Protein AF-F3KNZ1-F1 (afdb_monomer_lite)

pLDDT: mean 77.0, std 15.5, range [33.91, 96.5]

Organism: NCBI:txid887062

Secondary structure (DSSP, 8-state):
---------S--S------TTS--PPPPTTPPTT--SPPPEEEEEE-SS-EEEEEEPTT--HHHHHHHHHHTHHHH--------------SS-EEEEEEE-SSSSSPEEEEEEE---S--HHHHHHH--

Structure (mmCIF, N/CA/C/O backbone):
data_AF-F3KNZ1-F1
#
_entry.id   AF-F3KNZ1-F1
#
loop_
_atom_site.group_PDB
_atom_site.id
_atom_site.type_symbol
_atom_site.label_atom_id
_atom_site.label_alt_id
_atom_site.label_comp_id
_atom_site.label_asym_id
_atom_site.label_entity_id
_atom_site.label_seq_id
_atom_site.pdbx_PDB_ins_code
_atom_site.Cartn_x
_atom_site.Cartn_y
_atom_site.Cartn_z
_atom_site.occupancy
_atom_site.B_iso_or_equiv
_atom_site.auth_seq_id
_atom_site.auth_comp_id
_atom_site.auth_asym_id
_atom_site.auth_atom_id
_atom_site.pdbx_PDB_model_num
ATOM 1 N N . MET A 1 1 ? -16.899 -4.362 40.789 1.00 33.91 1 MET A N 1
ATOM 2 C CA . MET A 1 1 ? -15.425 -4.426 40.837 1.00 33.91 1 MET A CA 1
ATOM 3 C C . MET A 1 1 ? -14.909 -3.660 39.635 1.00 33.91 1 MET A C 1
ATOM 5 O O . MET A 1 1 ? -15.033 -4.147 38.523 1.00 33.91 1 MET A O 1
ATOM 9 N N . ALA A 1 2 ? -14.475 -2.418 39.837 1.00 39.25 2 ALA A N 1
ATOM 10 C CA . ALA A 1 2 ? -13.883 -1.620 38.772 1.00 39.25 2 ALA A CA 1
ATOM 11 C C . ALA A 1 2 ? -12.402 -1.995 38.703 1.00 39.25 2 ALA A C 1
ATOM 13 O O . ALA A 1 2 ? -11.641 -1.664 39.609 1.00 39.25 2 ALA A O 1
ATOM 14 N N . ALA A 1 3 ? -12.013 -2.748 37.676 1.00 42.84 3 ALA A N 1
ATOM 15 C CA . ALA A 1 3 ? -10.608 -2.895 37.346 1.00 42.84 3 ALA A CA 1
ATOM 16 C C . ALA A 1 3 ? -10.138 -1.535 36.819 1.00 42.84 3 ALA A C 1
ATOM 18 O O . ALA A 1 3 ? -10.397 -1.171 35.674 1.00 42.84 3 ALA A O 1
ATOM 19 N N . THR A 1 4 ? -9.497 -0.748 37.679 1.00 40.44 4 THR A N 1
ATOM 20 C CA . THR A 1 4 ? -8.657 0.374 37.270 1.00 40.44 4 THR A CA 1
ATOM 21 C C . THR A 1 4 ? -7.502 -0.201 36.459 1.00 40.44 4 THR A C 1
ATOM 23 O O . THR A 1 4 ? -6.462 -0.575 37.000 1.00 40.44 4 THR A O 1
ATOM 26 N N . ALA A 1 5 ? -7.705 -0.323 35.146 1.00 43.03 5 ALA A N 1
ATOM 27 C CA . ALA A 1 5 ? -6.627 -0.590 34.212 1.00 43.03 5 ALA A CA 1
ATOM 28 C C . ALA A 1 5 ? -5.571 0.507 34.404 1.00 43.03 5 ALA A C 1
ATOM 30 O O . ALA A 1 5 ? -5.821 1.698 34.218 1.00 43.03 5 ALA A O 1
ATOM 31 N N . ASN A 1 6 ? -4.409 0.090 34.888 1.00 45.84 6 ASN A N 1
ATOM 32 C CA . ASN A 1 6 ? -3.296 0.943 35.256 1.00 45.84 6 ASN A CA 1
ATOM 33 C C . ASN A 1 6 ? -2.711 1.606 33.996 1.00 45.84 6 ASN A C 1
ATOM 35 O O . ASN A 1 6 ? -1.832 1.045 33.351 1.00 45.84 6 ASN A O 1
ATOM 39 N N . ALA A 1 7 ? -3.175 2.811 33.657 1.00 49.91 7 ALA A N 1
ATOM 40 C CA . ALA A 1 7 ? -2.677 3.633 32.547 1.00 49.91 7 ALA A CA 1
ATOM 41 C C . ALA A 1 7 ? -1.310 4.293 32.845 1.00 49.91 7 ALA A C 1
ATOM 43 O O . ALA A 1 7 ? -1.024 5.400 32.391 1.00 49.91 7 ALA A O 1
ATOM 44 N N . ARG A 1 8 ? -0.449 3.639 33.637 1.00 56.41 8 ARG A N 1
ATOM 45 C CA . ARG A 1 8 ? 0.926 4.084 33.896 1.00 56.41 8 ARG A CA 1
ATOM 46 C C . ARG A 1 8 ? 1.795 3.791 32.673 1.00 56.41 8 ARG A C 1
ATOM 48 O O . ARG A 1 8 ? 2.472 2.775 32.602 1.00 56.41 8 ARG A O 1
ATOM 55 N N . THR A 1 9 ? 1.706 4.688 31.697 1.00 57.91 9 THR A N 1
ATOM 56 C CA . THR A 1 9 ? 2.811 5.268 30.913 1.00 57.91 9 THR A CA 1
ATOM 57 C C . THR A 1 9 ? 4.197 4.614 31.110 1.00 57.91 9 THR A C 1
ATOM 59 O O . THR A 1 9 ? 5.084 5.201 31.731 1.00 57.91 9 THR A O 1
ATOM 62 N N . SER A 1 10 ? 4.446 3.424 30.557 1.00 52.50 10 SER A N 1
ATOM 63 C CA . SER A 1 10 ? 5.839 2.963 30.392 1.00 52.50 10 SER A CA 1
ATOM 64 C C . SER A 1 10 ? 6.532 3.650 29.209 1.00 52.50 10 SER A C 1
ATOM 66 O O . SER A 1 10 ? 7.718 3.435 28.979 1.00 52.50 10 SER A O 1
ATOM 68 N N . VAL A 1 11 ? 5.797 4.472 28.455 1.00 50.19 11 VAL A N 1
ATOM 69 C CA . VAL A 1 11 ? 6.294 5.193 27.289 1.00 50.19 11 VAL A CA 1
ATOM 70 C C . VAL A 1 11 ? 5.677 6.586 27.320 1.00 50.19 11 VAL A C 1
ATOM 72 O O . VAL A 1 11 ? 4.516 6.776 26.970 1.00 50.19 11 VAL A O 1
ATOM 75 N N . TYR A 1 12 ? 6.425 7.560 27.825 1.00 46.66 12 TYR A N 1
ATOM 76 C CA . TYR A 1 12 ? 6.118 8.962 27.570 1.00 46.66 12 TYR A CA 1
ATOM 77 C C . TYR A 1 12 ? 6.707 9.298 26.191 1.00 46.66 12 TYR A C 1
ATOM 79 O O . TYR A 1 12 ? 7.922 9.240 26.023 1.00 46.66 12 TYR A O 1
ATOM 87 N N . GLY A 1 13 ? 5.860 9.580 25.196 1.00 61.62 13 GLY A N 1
ATOM 88 C CA . GLY A 1 13 ? 6.270 9.900 23.818 1.00 61.62 13 GLY A CA 1
ATOM 89 C C . GLY A 1 13 ? 5.504 9.115 22.744 1.00 61.62 13 GLY A C 1
ATOM 90 O O . GLY A 1 13 ? 4.532 8.426 23.046 1.00 61.62 13 GLY A O 1
ATOM 91 N N . ASN A 1 14 ? 5.949 9.212 21.484 1.00 54.94 14 ASN A N 1
ATOM 92 C CA . ASN A 1 14 ? 5.434 8.395 20.377 1.00 54.94 14 ASN A CA 1
ATOM 93 C C . ASN A 1 14 ? 5.777 6.919 20.617 1.00 54.94 14 ASN A C 1
ATOM 95 O O . ASN A 1 14 ? 6.880 6.468 20.308 1.00 54.94 14 ASN A O 1
ATOM 99 N N . ASN A 1 15 ? 4.830 6.161 21.164 1.00 54.81 15 ASN A N 1
ATOM 100 C CA . ASN A 1 15 ? 4.962 4.719 21.317 1.00 54.81 15 ASN A CA 1
ATOM 101 C C . ASN A 1 15 ? 4.695 4.023 19.973 1.00 54.81 15 ASN A C 1
ATOM 103 O O . ASN A 1 15 ? 3.573 3.605 19.692 1.00 54.81 15 ASN A O 1
ATOM 107 N N . GLN A 1 16 ? 5.717 3.939 19.121 1.00 57.88 16 GLN A N 1
ATOM 108 C CA . GLN A 1 16 ? 5.635 3.203 17.861 1.00 57.88 16 GLN A CA 1
ATOM 109 C C . GLN A 1 16 ? 5.791 1.703 18.128 1.00 57.88 16 GLN A C 1
ATOM 111 O O . GLN A 1 16 ? 6.902 1.185 18.214 1.00 57.88 16 GLN A O 1
ATOM 116 N N . ALA A 1 17 ? 4.670 0.995 18.251 1.00 56.22 17 ALA A N 1
ATOM 117 C CA . ALA A 1 17 ? 4.669 -0.452 18.098 1.00 56.22 17 ALA A CA 1
ATOM 118 C C . ALA A 1 17 ? 4.722 -0.761 16.597 1.00 56.22 17 ALA A C 1
ATOM 120 O O . ALA A 1 17 ? 3.714 -0.667 15.898 1.00 56.22 17 ALA A O 1
ATOM 121 N N . ILE A 1 18 ? 5.911 -1.089 16.084 1.00 57.09 18 ILE A N 1
ATOM 122 C CA . ILE A 1 18 ? 6.034 -1.638 14.733 1.00 57.09 18 ILE A CA 1
ATOM 123 C C . ILE A 1 18 ? 5.422 -3.033 14.789 1.00 57.09 18 ILE A C 1
ATOM 125 O O . ILE A 1 18 ? 5.993 -3.955 15.373 1.00 57.09 18 ILE A O 1
ATOM 129 N N . ASN A 1 19 ? 4.225 -3.177 14.229 1.00 50.19 19 ASN A N 1
ATOM 130 C CA . ASN A 1 19 ? 3.571 -4.468 14.131 1.00 50.19 19 ASN A CA 1
ATOM 131 C C . ASN A 1 19 ? 4.304 -5.284 13.052 1.00 50.19 19 ASN A C 1
ATOM 133 O O . ASN A 1 19 ? 3.933 -5.253 11.883 1.00 50.19 19 ASN A O 1
ATOM 137 N N . SER A 1 20 ? 5.344 -6.030 13.438 1.00 49.75 20 SER A N 1
ATOM 138 C CA . SER A 1 20 ? 6.049 -6.969 12.544 1.00 49.75 20 SER A CA 1
ATOM 139 C C . SER A 1 20 ? 5.164 -8.133 12.063 1.00 49.75 20 SER A C 1
ATOM 141 O O . SER A 1 20 ? 5.635 -8.997 11.335 1.00 49.75 20 SER A O 1
ATOM 143 N N . ALA A 1 21 ? 3.896 -8.182 12.490 1.00 44.41 21 ALA A N 1
ATOM 144 C CA . ALA A 1 21 ? 2.921 -9.199 12.110 1.00 44.41 21 ALA A CA 1
ATOM 145 C C . ALA A 1 21 ? 2.328 -8.987 10.709 1.00 44.41 21 ALA A C 1
ATOM 147 O O . ALA A 1 21 ? 1.821 -9.938 10.119 1.00 44.41 21 ALA A O 1
ATOM 148 N N . THR A 1 22 ? 2.432 -7.786 10.127 1.00 47.22 22 THR A N 1
ATOM 149 C CA . THR A 1 22 ? 2.267 -7.680 8.678 1.00 47.22 22 THR A CA 1
ATOM 150 C C . THR A 1 22 ? 3.548 -8.232 8.080 1.00 47.22 22 THR A C 1
ATOM 152 O O . THR A 1 22 ? 4.530 -7.506 7.939 1.00 47.22 22 THR A O 1
ATOM 155 N N . ASN A 1 23 ? 3.562 -9.529 7.775 1.00 47.59 23 ASN A N 1
ATOM 156 C CA . ASN A 1 23 ? 4.564 -10.113 6.897 1.00 47.59 23 ASN A CA 1
ATOM 157 C C . ASN A 1 23 ? 4.430 -9.397 5.549 1.00 47.59 23 ASN A C 1
ATOM 159 O O . ASN A 1 23 ? 3.729 -9.888 4.672 1.00 47.59 23 ASN A O 1
ATOM 163 N N . ALA A 1 24 ? 5.023 -8.210 5.404 1.00 52.50 24 ALA A N 1
ATOM 164 C CA . ALA A 1 24 ? 5.224 -7.574 4.119 1.00 52.50 24 ALA A CA 1
ATOM 165 C C . ALA A 1 24 ? 6.180 -8.501 3.373 1.00 52.50 24 ALA A C 1
ATOM 167 O O . ALA A 1 24 ? 7.397 -8.468 3.552 1.00 52.50 24 ALA A O 1
ATOM 168 N N . GLN A 1 25 ? 5.592 -9.447 2.654 1.00 63.72 25 GLN A N 1
ATOM 169 C CA . GLN A 1 25 ? 6.314 -10.396 1.840 1.00 63.72 25 GLN A CA 1
ATOM 170 C C . GLN A 1 25 ? 6.915 -9.617 0.679 1.00 63.72 25 GLN A C 1
ATOM 172 O O . GLN A 1 25 ? 6.273 -8.736 0.103 1.00 63.72 25 GLN A O 1
ATOM 177 N N . THR A 1 26 ? 8.144 -9.950 0.309 1.00 67.12 26 THR A N 1
ATOM 178 C CA . THR A 1 26 ? 8.721 -9.436 -0.927 1.00 67.12 26 THR A CA 1
ATOM 179 C C . THR A 1 26 ? 7.792 -9.822 -2.072 1.00 67.12 26 THR A C 1
ATOM 181 O O . THR A 1 26 ? 7.520 -11.004 -2.286 1.00 67.12 26 THR A O 1
ATOM 184 N N . VAL A 1 27 ? 7.273 -8.832 -2.798 1.00 72.81 27 VAL A N 1
ATOM 185 C CA . VAL A 1 27 ? 6.467 -9.098 -3.990 1.00 72.81 27 VAL A CA 1
ATOM 186 C C . VAL A 1 27 ? 7.369 -9.794 -5.006 1.00 72.81 27 VAL A C 1
ATOM 188 O O . VAL A 1 27 ? 8.439 -9.287 -5.342 1.00 72.81 27 VAL A O 1
ATOM 191 N N . ALA A 1 28 ? 6.970 -10.984 -5.457 1.00 73.75 28 ALA A N 1
ATO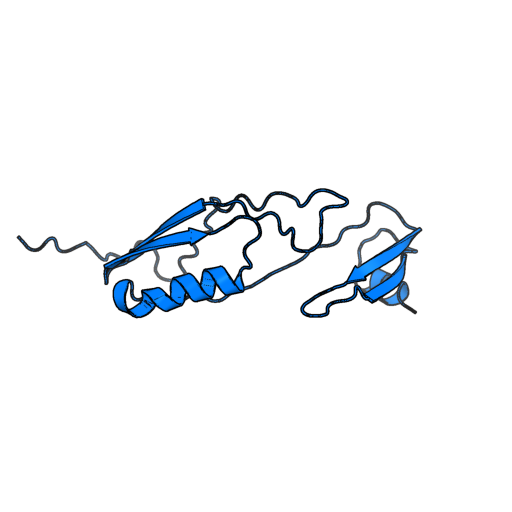M 192 C CA . ALA 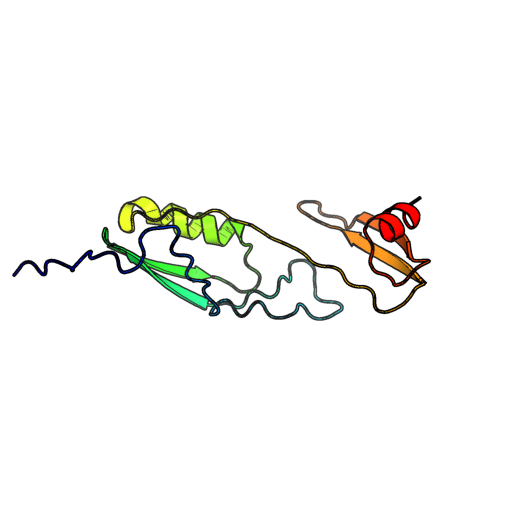A 1 28 ? 7.757 -11.754 -6.410 1.00 73.75 28 ALA A CA 1
ATOM 193 C C . ALA A 1 28 ? 7.958 -10.978 -7.723 1.00 73.75 28 ALA A C 1
ATOM 195 O O . ALA A 1 28 ? 7.076 -10.241 -8.173 1.00 73.75 28 ALA A O 1
ATOM 196 N N . SER A 1 29 ? 9.108 -11.186 -8.370 1.00 70.62 29 SER A N 1
ATOM 197 C CA . SER A 1 29 ? 9.345 -10.662 -9.719 1.00 70.62 29 SER A CA 1
ATOM 198 C C . SER A 1 29 ? 8.264 -11.177 -10.676 1.00 70.62 29 SER A C 1
ATOM 200 O O . SER A 1 29 ? 8.010 -12.380 -10.730 1.00 70.62 29 S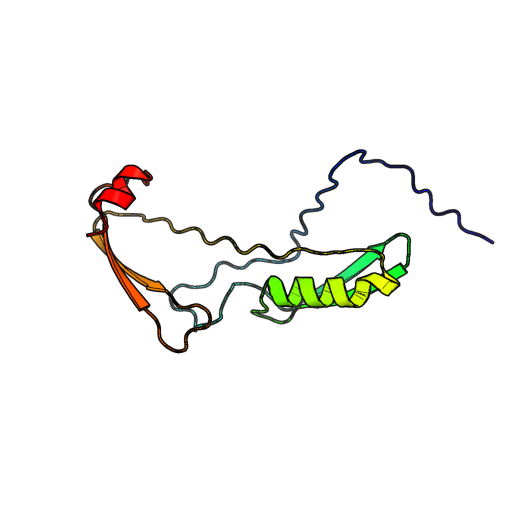ER A O 1
ATOM 202 N N . GLY A 1 30 ? 7.610 -10.270 -11.405 1.00 73.25 30 GLY A N 1
ATOM 203 C CA . GLY A 1 30 ? 6.517 -10.607 -12.325 1.00 73.25 30 GLY A CA 1
ATOM 204 C C . GLY A 1 30 ? 5.150 -10.824 -11.666 1.00 73.25 30 GLY A C 1
ATOM 205 O O . GLY A 1 30 ? 4.260 -11.382 -12.306 1.00 73.25 30 GLY A O 1
ATOM 206 N N . ALA A 1 31 ? 4.958 -10.404 -10.411 1.00 79.12 31 ALA A N 1
ATOM 207 C CA . ALA A 1 31 ? 3.648 -10.457 -9.772 1.00 79.12 31 ALA A CA 1
ATOM 208 C C . ALA A 1 31 ? 2.582 -9.678 -10.564 1.00 79.12 31 ALA A C 1
ATOM 210 O O . ALA A 1 31 ? 2.856 -8.663 -11.209 1.00 79.12 31 ALA A O 1
ATOM 211 N N . THR A 1 32 ? 1.340 -10.156 -10.496 1.00 82.62 32 THR A N 1
ATOM 212 C CA . THR A 1 32 ? 0.193 -9.495 -11.123 1.00 82.62 32 THR A CA 1
ATOM 213 C C . THR A 1 32 ? -0.035 -8.106 -10.533 1.00 82.62 32 THR A C 1
ATOM 215 O O . THR A 1 32 ? 0.218 -7.878 -9.348 1.00 82.62 32 THR A O 1
ATOM 218 N N . TRP A 1 33 ? -0.584 -7.193 -11.339 1.00 82.50 33 TRP A N 1
ATOM 219 C CA . TRP A 1 33 ? -0.961 -5.860 -10.870 1.00 82.50 33 TRP A CA 1
ATOM 220 C C . TRP A 1 33 ? -1.815 -5.926 -9.596 1.00 82.50 33 TRP A C 1
ATOM 222 O O . TRP A 1 33 ? -2.745 -6.728 -9.510 1.00 82.50 33 TRP A O 1
ATOM 232 N N . GLY A 1 34 ? -1.495 -5.073 -8.623 1.00 82.44 34 GLY A N 1
ATOM 233 C CA . GLY A 1 34 ? -2.158 -5.036 -7.320 1.00 82.44 34 GLY A CA 1
ATOM 234 C C . GLY A 1 34 ? -1.503 -5.908 -6.248 1.00 82.44 34 GLY A C 1
ATOM 235 O O . GLY A 1 34 ? -1.853 -5.761 -5.084 1.00 82.44 34 GLY A O 1
ATOM 236 N N . ALA A 1 35 ? -0.530 -6.762 -6.586 1.00 86.44 35 ALA A N 1
ATOM 237 C CA . ALA A 1 35 ? 0.250 -7.468 -5.576 1.00 86.44 35 ALA A CA 1
ATOM 238 C C . ALA A 1 35 ? 1.133 -6.487 -4.785 1.00 86.44 35 ALA A C 1
ATOM 240 O O . ALA A 1 35 ? 1.920 -5.747 -5.374 1.00 86.44 35 ALA A O 1
ATOM 241 N N . ASN A 1 36 ? 1.019 -6.486 -3.456 1.00 83.06 36 ASN A N 1
ATOM 242 C CA . ASN A 1 36 ? 1.764 -5.562 -2.586 1.00 83.06 36 ASN A CA 1
ATOM 243 C C . ASN A 1 36 ? 2.430 -6.250 -1.380 1.00 83.06 36 ASN A C 1
ATOM 245 O O . ASN A 1 36 ? 2.947 -5.579 -0.490 1.00 83.06 36 ASN A O 1
ATOM 249 N N . GLY A 1 37 ? 2.404 -7.585 -1.346 1.00 82.75 37 GLY A N 1
ATOM 250 C CA . GLY A 1 37 ? 3.082 -8.369 -0.317 1.00 82.75 37 GLY A CA 1
ATOM 251 C C . GLY A 1 37 ? 2.324 -8.463 1.005 1.00 82.75 37 GLY A C 1
ATOM 252 O O . GLY A 1 37 ? 2.817 -9.097 1.931 1.00 82.75 37 GLY A O 1
ATOM 253 N N . ILE A 1 38 ? 1.131 -7.870 1.109 1.00 84.88 38 ILE A N 1
ATOM 254 C CA . ILE A 1 38 ? 0.271 -7.988 2.287 1.00 84.88 38 ILE A CA 1
ATOM 255 C C . ILE A 1 38 ? -0.428 -9.350 2.277 1.00 84.88 38 ILE A C 1
ATOM 257 O O . ILE A 1 38 ? -1.155 -9.680 1.337 1.00 84.88 38 ILE A O 1
ATOM 261 N N . SER A 1 39 ? -0.232 -10.129 3.343 1.00 84.12 39 SER A N 1
ATOM 262 C CA . SER A 1 39 ? -0.994 -11.356 3.607 1.00 84.12 39 SER A CA 1
ATOM 263 C C . SER A 1 39 ? -2.319 -11.047 4.306 1.00 84.12 39 SER A C 1
ATOM 265 O O . SER A 1 39 ? -2.455 -10.028 4.984 1.00 84.12 39 SER A O 1
ATOM 267 N N . SER A 1 40 ? -3.295 -11.944 4.167 1.00 87.38 40 SER A N 1
ATOM 268 C CA . SER A 1 40 ? -4.532 -11.872 4.941 1.00 87.38 40 SER A CA 1
ATOM 269 C C . SER A 1 40 ? -4.265 -12.189 6.406 1.00 87.38 40 SER A C 1
ATOM 271 O O . SER A 1 40 ? -3.731 -13.253 6.698 1.00 87.38 40 SER A O 1
ATOM 273 N N . GLU A 1 41 ? -4.689 -11.318 7.310 1.00 84.94 41 GLU A N 1
ATOM 274 C CA . GLU A 1 41 ? -4.482 -11.457 8.751 1.00 84.94 41 GLU A CA 1
ATOM 275 C C . GLU A 1 41 ? -5.614 -10.749 9.506 1.00 84.94 41 GLU A C 1
ATOM 277 O O . GLU A 1 41 ? -6.304 -9.882 8.964 1.00 84.94 41 GLU A O 1
ATOM 282 N N . ALA A 1 42 ? -5.797 -11.078 10.781 1.00 88.69 42 ALA A N 1
ATOM 283 C CA . ALA A 1 42 ? -6.662 -10.316 11.673 1.00 88.69 42 ALA A CA 1
ATOM 284 C C . ALA A 1 42 ? -5.857 -9.842 12.880 1.00 88.69 42 ALA A C 1
ATOM 286 O O . ALA A 1 42 ? -5.155 -10.628 13.513 1.00 88.69 42 ALA A O 1
ATOM 287 N N . PHE A 1 43 ? -5.977 -8.561 13.219 1.00 85.81 43 PHE A N 1
ATOM 288 C CA . PHE A 1 43 ? -5.366 -8.004 14.420 1.00 85.81 43 PHE A CA 1
ATOM 289 C C . PHE A 1 43 ? -6.414 -7.307 15.278 1.00 85.81 43 PHE A C 1
ATOM 291 O O . PHE A 1 43 ? -7.379 -6.735 14.773 1.00 85.81 43 PHE A O 1
ATOM 298 N N . THR A 1 44 ? -6.211 -7.333 16.591 1.00 89.25 44 THR A N 1
ATOM 299 C CA . THR A 1 44 ? -7.106 -6.677 17.545 1.00 89.25 44 THR A CA 1
ATOM 300 C C . THR A 1 44 ? -6.446 -5.424 18.090 1.00 89.25 44 THR A C 1
ATOM 302 O O . THR A 1 44 ? -5.345 -5.474 18.639 1.00 89.25 44 THR A O 1
ATOM 305 N N . ILE A 1 45 ? -7.145 -4.300 17.985 1.00 86.88 45 ILE A N 1
ATOM 306 C CA . ILE A 1 45 ? -6.795 -3.065 18.678 1.00 86.88 45 ILE A CA 1
ATOM 307 C C . ILE A 1 45 ? -7.315 -3.197 20.103 1.00 86.88 45 ILE A C 1
ATOM 309 O O . ILE A 1 45 ? -8.519 -3.328 20.303 1.00 86.88 45 ILE A O 1
ATOM 313 N N . ASN A 1 46 ? -6.418 -3.159 21.085 1.00 85.00 46 ASN A N 1
ATOM 314 C CA . ASN A 1 46 ? -6.769 -3.133 22.501 1.00 85.00 46 ASN A CA 1
ATOM 315 C C . ASN A 1 46 ? -6.431 -1.748 23.049 1.00 85.00 46 ASN A C 1
ATOM 317 O O . ASN A 1 46 ? -5.262 -1.444 23.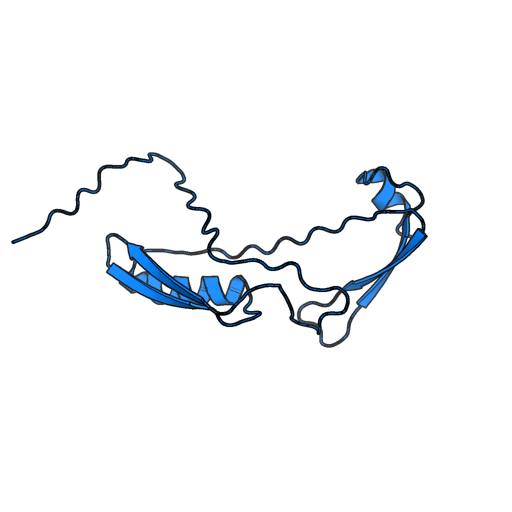283 1.00 85.00 46 ASN A O 1
ATOM 321 N N . ALA A 1 47 ? -7.442 -0.899 23.210 1.00 84.12 47 ALA A N 1
ATOM 322 C CA . ALA A 1 47 ? -7.280 0.475 23.661 1.00 84.12 47 ALA A CA 1
ATOM 323 C C . ALA A 1 47 ? -8.073 0.736 24.948 1.00 84.12 47 ALA A C 1
ATOM 325 O O . ALA A 1 47 ? -8.897 -0.070 25.376 1.00 84.12 47 ALA A O 1
ATOM 326 N N . ALA A 1 48 ? -7.820 1.883 25.581 1.00 79.12 48 ALA A N 1
ATOM 327 C CA . ALA A 1 48 ? -8.468 2.238 26.843 1.00 79.12 48 ALA A CA 1
ATOM 328 C C . ALA A 1 48 ? -9.991 2.424 26.707 1.00 79.12 48 ALA A C 1
ATOM 330 O O . ALA A 1 48 ? -10.720 2.137 27.653 1.00 79.12 48 ALA A O 1
ATOM 331 N N . ALA A 1 49 ? -10.468 2.893 25.547 1.00 83.69 49 ALA A N 1
ATOM 332 C CA . ALA A 1 49 ? -11.895 3.097 25.293 1.00 83.69 49 ALA A CA 1
ATOM 333 C C . ALA A 1 49 ? -12.635 1.797 24.927 1.00 83.69 49 ALA A C 1
ATOM 335 O O . ALA A 1 49 ? -13.845 1.704 25.122 1.00 83.69 49 ALA A O 1
ATOM 336 N N . GLY A 1 50 ? -11.915 0.784 24.438 1.00 87.94 50 GLY A N 1
ATOM 337 C CA . GLY A 1 50 ? -12.499 -0.470 23.984 1.00 87.94 50 GLY A CA 1
ATOM 338 C C . GLY A 1 50 ? -11.551 -1.275 23.101 1.00 87.94 50 GLY A C 1
ATOM 339 O O . GLY A 1 50 ? -10.395 -0.903 22.881 1.00 87.94 50 GLY A O 1
ATOM 340 N N . SER A 1 51 ? -12.057 -2.393 22.581 1.00 89.38 51 SER A N 1
ATOM 341 C CA . SER A 1 51 ? -11.317 -3.257 21.660 1.00 89.38 51 SER A CA 1
ATOM 342 C C . SER A 1 51 ? -12.101 -3.520 20.380 1.00 89.38 51 SER A C 1
ATOM 344 O O . SER A 1 51 ? -13.330 -3.573 20.404 1.00 89.38 51 SER A O 1
ATOM 346 N N . ALA A 1 52 ? -11.389 -3.665 19.262 1.00 89.56 52 ALA A N 1
ATOM 347 C CA . ALA A 1 52 ? -11.977 -3.999 17.968 1.00 89.56 52 ALA A CA 1
ATOM 348 C C . ALA A 1 52 ? -11.026 -4.880 17.154 1.00 89.56 52 ALA A C 1
ATOM 350 O O . ALA A 1 52 ? -9.819 -4.639 17.128 1.00 89.56 52 ALA A O 1
ATOM 351 N N . ALA A 1 53 ? -11.576 -5.887 16.477 1.00 92.38 53 ALA A N 1
ATOM 352 C CA . ALA A 1 53 ? -10.834 -6.715 15.536 1.00 92.38 53 ALA A CA 1
ATOM 353 C C . ALA A 1 53 ? -10.891 -6.098 14.133 1.00 92.38 53 ALA A C 1
ATOM 355 O O . ALA A 1 53 ? -11.964 -5.752 13.639 1.00 92.38 53 ALA A O 1
ATOM 356 N N . ILE A 1 54 ? -9.736 -5.991 13.485 1.00 91.56 54 ILE A N 1
ATOM 357 C CA . ILE A 1 54 ? -9.574 -5.525 12.112 1.00 91.56 54 ILE A CA 1
ATOM 358 C C . ILE A 1 54 ? -9.084 -6.698 11.277 1.00 91.56 54 ILE A C 1
ATOM 360 O O . ILE A 1 54 ? -8.063 -7.308 11.583 1.00 91.56 54 ILE A O 1
ATOM 364 N N . THR A 1 55 ? -9.819 -7.016 10.214 1.00 92.81 55 THR A N 1
ATOM 365 C CA . THR A 1 55 ? -9.408 -8.028 9.236 1.00 92.81 55 THR A CA 1
ATOM 366 C C . THR A 1 55 ? -8.779 -7.345 8.032 1.00 92.81 55 THR A C 1
ATOM 368 O O . THR A 1 55 ? -9.408 -6.493 7.398 1.00 92.81 55 THR A O 1
ATOM 371 N N . VAL A 1 56 ? -7.557 -7.748 7.713 1.00 91.00 56 VAL A N 1
ATOM 372 C CA . VAL A 1 56 ? -6.805 -7.369 6.521 1.00 91.00 56 VAL A CA 1
ATOM 373 C C . VAL A 1 56 ? -6.878 -8.529 5.538 1.00 91.00 56 VAL A C 1
ATOM 375 O O . VAL A 1 56 ? -6.688 -9.688 5.899 1.00 91.00 56 VAL A O 1
ATOM 378 N 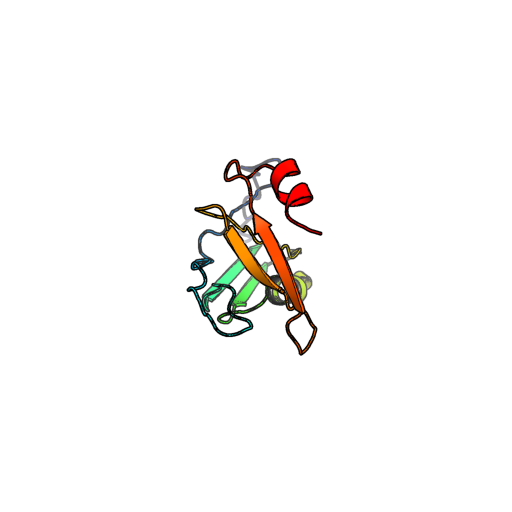N . THR A 1 57 ? -7.199 -8.227 4.292 1.00 91.38 57 THR A N 1
ATOM 379 C CA . THR A 1 57 ? -7.229 -9.197 3.197 1.00 91.38 57 THR A CA 1
ATOM 380 C C . THR A 1 57 ? -5.899 -9.192 2.445 1.00 91.38 57 THR A C 1
ATOM 382 O O . THR A 1 57 ? -5.128 -8.234 2.522 1.00 91.38 57 THR A O 1
ATOM 385 N N . ALA A 1 58 ? -5.596 -10.280 1.733 1.00 88.44 58 ALA A N 1
ATOM 386 C CA . ALA A 1 58 ? -4.378 -10.340 0.935 1.00 88.44 58 ALA A CA 1
ATOM 387 C C . ALA A 1 58 ? -4.382 -9.231 -0.128 1.00 88.44 58 ALA A C 1
ATOM 389 O O . ALA A 1 58 ? -5.392 -9.006 -0.795 1.00 88.44 58 ALA A O 1
ATOM 390 N N . ASN A 1 59 ? -3.239 -8.574 -0.301 1.00 86.88 59 ASN A N 1
ATOM 391 C CA . ASN A 1 59 ? -3.042 -7.450 -1.213 1.00 86.88 59 ASN A CA 1
ATOM 392 C C . ASN A 1 59 ? -3.866 -6.184 -0.914 1.00 86.88 59 ASN A C 1
ATOM 394 O O . ASN A 1 59 ? -4.012 -5.306 -1.766 1.00 86.88 59 ASN A O 1
ATOM 398 N N . GLU A 1 60 ? -4.408 -6.059 0.297 1.00 89.94 60 GLU A N 1
ATOM 399 C CA . GLU A 1 60 ? -5.149 -4.868 0.698 1.00 89.94 60 GLU A CA 1
ATOM 400 C C . GLU A 1 60 ? -4.232 -3.641 0.810 1.00 89.94 60 GLU A C 1
ATOM 402 O O . GLU A 1 60 ? -3.070 -3.743 1.206 1.00 89.94 60 GLU A O 1
ATOM 407 N N . THR A 1 61 ? -4.731 -2.460 0.439 1.00 88.62 61 THR A N 1
ATOM 408 C CA . THR A 1 61 ? -3.930 -1.229 0.477 1.00 88.62 61 THR A CA 1
ATOM 409 C C . THR A 1 61 ? -3.796 -0.697 1.902 1.00 88.62 61 THR A C 1
ATOM 411 O O . THR A 1 61 ? -4.726 -0.791 2.705 1.00 88.62 61 THR A O 1
ATOM 414 N N . ALA A 1 62 ? -2.668 -0.042 2.203 1.00 89.06 62 ALA A N 1
ATOM 415 C CA . ALA A 1 62 ? -2.463 0.631 3.490 1.00 89.06 62 ALA A CA 1
ATOM 416 C C . ALA A 1 62 ? -3.590 1.633 3.805 1.00 89.06 62 ALA A C 1
ATOM 418 O O . ALA A 1 62 ? -4.028 1.738 4.949 1.00 89.06 62 ALA A O 1
ATOM 419 N N . GLN A 1 63 ? -4.103 2.322 2.777 1.00 90.69 63 GLN A N 1
ATOM 420 C CA . GLN A 1 63 ? -5.238 3.233 2.911 1.00 90.69 63 GLN A CA 1
ATOM 421 C C . GLN A 1 63 ? -6.498 2.504 3.379 1.00 90.69 63 GLN A C 1
ATOM 423 O O . GLN A 1 63 ? -7.126 2.950 4.333 1.00 90.69 63 GLN A O 1
ATOM 428 N N . SER A 1 64 ? -6.846 1.373 2.759 1.00 92.56 64 SER A N 1
ATOM 429 C CA . SER A 1 64 ? -8.039 0.612 3.142 1.00 92.56 64 SER A CA 1
ATOM 430 C C . SER A 1 64 ? -7.943 0.094 4.580 1.00 92.56 64 SER A C 1
ATOM 432 O O . SER A 1 64 ? -8.892 0.240 5.355 1.00 92.56 64 SER A O 1
ATOM 434 N N . VAL A 1 65 ? -6.764 -0.389 4.986 1.00 91.81 65 VAL A N 1
ATOM 435 C CA . VAL A 1 65 ? -6.513 -0.814 6.370 1.00 91.81 65 VAL A CA 1
ATOM 436 C C . VAL A 1 65 ? -6.666 0.356 7.346 1.00 91.81 65 VAL A C 1
ATOM 438 O O . VAL A 1 65 ? -7.385 0.226 8.338 1.00 91.81 65 VAL A O 1
ATOM 441 N N . ALA A 1 66 ? -6.073 1.520 7.062 1.00 92.81 66 ALA A N 1
ATOM 442 C CA . ALA A 1 66 ? -6.237 2.712 7.898 1.00 92.81 66 ALA A CA 1
ATOM 443 C C . ALA A 1 66 ? -7.707 3.157 7.978 1.00 92.81 66 ALA A C 1
ATOM 445 O O . ALA A 1 66 ? -8.203 3.481 9.056 1.00 92.81 66 ALA A O 1
ATOM 446 N N . THR A 1 67 ? -8.452 3.090 6.871 1.00 95.81 67 THR A N 1
ATOM 447 C CA . THR A 1 67 ? -9.895 3.357 6.854 1.00 95.81 67 THR A CA 1
ATOM 448 C C . THR A 1 67 ? -10.671 2.375 7.734 1.00 95.81 67 THR A C 1
ATOM 450 O O . THR A 1 67 ? -11.587 2.794 8.439 1.00 95.81 67 THR A O 1
ATOM 453 N N . LYS A 1 68 ? -10.329 1.081 7.746 1.00 94.81 68 LYS A N 1
ATOM 454 C CA . LYS A 1 68 ? -10.953 0.099 8.654 1.00 94.81 68 LYS A CA 1
ATOM 455 C C . LYS A 1 68 ? -10.681 0.423 10.121 1.00 94.81 68 LYS A C 1
ATOM 457 O O . LYS A 1 68 ? -11.601 0.337 10.929 1.00 94.81 68 LYS A O 1
ATOM 462 N N . VAL A 1 69 ? -9.462 0.846 10.457 1.00 93.25 69 VAL A N 1
ATOM 463 C CA . VAL A 1 69 ? -9.121 1.299 11.815 1.00 93.25 69 VAL A CA 1
ATOM 464 C C . VAL A 1 69 ? -9.929 2.542 12.195 1.00 93.25 69 VAL A C 1
ATOM 466 O O . VAL A 1 69 ? -10.578 2.550 13.238 1.00 93.25 69 VAL A O 1
ATOM 469 N N . ASN A 1 70 ? -9.965 3.553 11.324 1.00 95.00 70 ASN A N 1
ATOM 470 C CA . ASN A 1 70 ? -10.671 4.813 11.576 1.00 95.00 70 ASN A CA 1
ATOM 471 C C . ASN A 1 70 ? -12.196 4.639 11.694 1.00 95.00 70 ASN A C 1
ATOM 473 O O . ASN A 1 70 ? -12.863 5.376 12.416 1.00 95.00 70 ASN A O 1
ATOM 477 N N . GLN A 1 71 ? -12.773 3.622 11.049 1.00 96.50 71 GLN A N 1
ATOM 478 C CA . GLN A 1 71 ? -14.180 3.256 11.261 1.00 96.50 71 GLN A CA 1
ATOM 479 C C . GLN A 1 71 ? -14.459 2.743 12.682 1.00 96.50 71 GLN A C 1
ATOM 481 O O . GLN A 1 71 ? -15.593 2.821 13.146 1.00 96.50 71 GLN A O 1
ATOM 486 N N . GLN A 1 72 ? -13.439 2.244 13.388 1.00 95.25 72 GLN A N 1
ATOM 487 C CA . GLN A 1 72 ? -13.535 1.771 14.771 1.00 95.25 72 GLN A CA 1
ATOM 488 C C . GLN A 1 72 ? -13.077 2.821 15.794 1.00 95.25 72 GLN A C 1
ATOM 490 O O . GLN A 1 72 ? -12.968 2.510 16.984 1.00 95.25 72 GLN A O 1
ATOM 495 N N . THR A 1 73 ? -12.820 4.070 15.385 1.00 93.62 73 THR A N 1
ATOM 496 C CA . THR A 1 73 ? -12.380 5.138 16.300 1.00 93.62 73 THR A CA 1
ATOM 497 C C . THR A 1 73 ? -13.405 5.416 17.398 1.00 93.62 73 THR A C 1
ATOM 499 O O . THR A 1 73 ? -13.017 5.655 18.536 1.00 93.62 73 THR A O 1
ATOM 502 N N . SER A 1 74 ? -14.707 5.320 17.115 1.00 92.00 74 SER A N 1
ATOM 503 C CA . SER A 1 74 ? -15.755 5.515 18.131 1.00 92.00 74 SER A CA 1
ATOM 504 C C . SER A 1 74 ? -15.739 4.456 19.241 1.00 92.00 74 SER A C 1
ATOM 506 O O . SER A 1 74 ? -16.200 4.731 20.345 1.00 92.00 74 SER A O 1
ATOM 508 N N . VAL A 1 75 ? -15.200 3.265 18.962 1.00 93.12 75 VAL A N 1
ATOM 509 C CA . VAL A 1 75 ? -15.116 2.137 19.904 1.00 93.12 75 VAL A CA 1
ATOM 510 C C . VAL A 1 75 ? -13.757 2.098 20.601 1.00 93.12 75 VAL A C 1
ATOM 512 O O . VAL A 1 75 ? -13.665 1.821 21.791 1.00 93.12 75 VAL A O 1
ATOM 515 N N . THR A 1 76 ? -12.684 2.360 19.857 1.00 91.44 76 THR A N 1
ATOM 516 C CA . THR A 1 76 ? -11.305 2.172 20.332 1.00 91.44 76 THR A CA 1
ATOM 517 C C . THR A 1 76 ? -10.631 3.471 20.770 1.00 91.44 76 THR A C 1
ATOM 519 O O . THR A 1 76 ? -9.695 3.436 21.563 1.00 91.44 76 THR A O 1
ATOM 522 N N . GLY A 1 77 ? -11.077 4.625 20.272 1.00 89.56 77 GLY A N 1
ATOM 523 C CA . GLY A 1 77 ? -10.388 5.908 20.434 1.00 89.56 77 GLY A CA 1
ATOM 524 C C . GLY A 1 77 ? -9.097 6.043 19.613 1.00 89.56 77 GLY A C 1
ATOM 525 O O . GLY A 1 77 ? -8.367 7.012 19.798 1.00 89.56 77 GLY A O 1
ATOM 526 N N . VAL A 1 78 ? -8.794 5.089 18.724 1.00 88.94 78 VAL A N 1
ATOM 527 C CA . VAL A 1 78 ? -7.578 5.076 17.894 1.00 88.94 78 VAL A CA 1
ATOM 528 C C . VAL A 1 78 ? -7.864 5.667 16.515 1.00 88.94 78 VAL A C 1
ATOM 530 O O . VAL A 1 78 ? -8.911 5.397 15.928 1.00 88.94 78 VAL A O 1
ATOM 533 N N . THR A 1 79 ? -6.919 6.448 15.991 1.00 91.38 79 THR A N 1
ATOM 534 C CA . THR A 1 79 ? -6.887 6.904 14.592 1.00 91.38 79 THR A CA 1
ATOM 535 C C . THR A 1 79 ? -5.633 6.369 13.902 1.00 91.38 79 THR A C 1
ATOM 537 O O . THR A 1 79 ? -4.649 6.039 14.566 1.00 91.38 79 THR A O 1
ATOM 540 N N . ALA A 1 80 ? -5.687 6.231 12.582 1.00 90.25 80 ALA A N 1
ATOM 541 C CA . ALA A 1 80 ? -4.617 5.692 11.759 1.00 90.25 80 ALA A CA 1
ATOM 542 C C . ALA A 1 80 ? -4.430 6.508 10.478 1.00 90.25 80 ALA A C 1
ATOM 544 O O . ALA A 1 80 ? -5.400 6.858 9.801 1.00 90.25 80 ALA A O 1
ATOM 545 N N . ASP A 1 81 ? -3.167 6.707 10.115 1.00 91.88 81 ASP A N 1
ATOM 546 C CA . ASP A 1 81 ? -2.739 7.270 8.840 1.00 91.88 81 ASP A CA 1
ATOM 547 C C . ASP A 1 81 ? -2.075 6.189 7.986 1.00 91.88 81 ASP A C 1
ATOM 549 O O . ASP A 1 81 ? -1.399 5.290 8.493 1.00 91.88 81 ASP A O 1
ATOM 553 N N . ALA A 1 82 ? -2.265 6.277 6.672 1.00 90.38 82 ALA A N 1
ATOM 554 C CA . ALA A 1 82 ? -1.682 5.344 5.720 1.00 90.38 82 ALA A CA 1
ATOM 555 C C . ALA A 1 82 ? -0.461 5.953 5.032 1.00 90.38 82 ALA A C 1
ATOM 557 O O . ALA A 1 82 ? -0.535 7.042 4.465 1.00 90.38 82 ALA A O 1
ATOM 558 N N . ARG A 1 83 ? 0.641 5.200 5.008 1.00 86.25 83 ARG A N 1
ATOM 559 C CA . ARG A 1 83 ? 1.835 5.512 4.223 1.00 86.25 83 ARG A CA 1
ATOM 560 C C . ARG A 1 83 ? 2.276 4.263 3.466 1.00 86.25 83 ARG A C 1
ATOM 562 O O . ARG A 1 83 ? 2.331 3.182 4.044 1.00 86.25 83 ARG A O 1
ATOM 569 N N . ALA A 1 84 ? 2.555 4.423 2.177 1.00 82.56 84 ALA A N 1
ATOM 570 C CA . ALA A 1 84 ? 3.126 3.385 1.332 1.00 82.56 84 ALA A CA 1
ATOM 571 C C . ALA A 1 84 ? 4.464 3.893 0.790 1.00 82.56 84 ALA A C 1
ATOM 573 O O . ALA A 1 84 ? 4.505 4.923 0.120 1.00 82.56 84 ALA A O 1
ATOM 574 N N . ASP A 1 85 ? 5.542 3.176 1.090 1.00 81.31 85 ASP A N 1
ATOM 575 C CA . ASP A 1 85 ? 6.880 3.462 0.581 1.00 81.31 85 ASP A CA 1
ATOM 576 C C . ASP A 1 85 ? 7.303 2.320 -0.349 1.00 81.31 85 ASP A C 1
ATOM 578 O O . ASP A 1 85 ? 7.124 1.144 -0.031 1.00 81.31 85 ASP A O 1
ATOM 582 N N . ALA A 1 86 ? 7.871 2.670 -1.502 1.00 78.00 86 ALA A N 1
ATOM 583 C CA . ALA A 1 86 ? 8.468 1.723 -2.433 1.00 78.00 86 ALA A CA 1
ATOM 584 C C . ALA A 1 86 ? 9.961 2.029 -2.560 1.00 78.00 86 ALA A C 1
ATOM 586 O O . ALA A 1 86 ? 10.354 3.184 -2.727 1.00 78.00 86 ALA A O 1
ATOM 587 N N . GLN A 1 87 ? 10.790 0.991 -2.494 1.00 78.75 87 GLN A N 1
ATOM 588 C CA . GLN A 1 87 ? 12.228 1.102 -2.696 1.00 78.75 87 GLN A CA 1
ATOM 589 C C . GLN A 1 87 ? 12.622 0.334 -3.952 1.00 78.75 87 GLN A C 1
ATOM 591 O O . GLN A 1 87 ? 12.261 -0.830 -4.117 1.00 78.75 87 GLN A O 1
ATOM 596 N N . LEU A 1 88 ? 13.401 0.986 -4.811 1.00 76.38 88 LEU A N 1
ATOM 597 C CA . LEU A 1 88 ? 13.993 0.376 -5.992 1.00 76.38 88 LEU A CA 1
ATOM 598 C C . LEU A 1 88 ? 15.512 0.358 -5.839 1.00 76.38 88 LEU A C 1
ATOM 600 O O . LEU A 1 88 ? 16.122 1.369 -5.491 1.00 76.38 88 LEU A O 1
ATOM 604 N N . SER A 1 89 ? 16.118 -0.798 -6.085 1.00 77.44 89 SER A N 1
ATOM 605 C CA . SER A 1 89 ? 17.565 -0.974 -6.109 1.00 77.44 89 SER A CA 1
ATOM 606 C C . SER A 1 89 ? 17.978 -1.663 -7.403 1.00 77.44 89 SER A C 1
ATOM 608 O O . SER A 1 89 ? 17.303 -2.567 -7.895 1.00 77.44 89 SER A O 1
ATOM 610 N N . PHE A 1 90 ? 19.102 -1.221 -7.958 1.00 77.12 90 PHE A N 1
ATOM 611 C CA . PHE A 1 90 ? 19.682 -1.791 -9.167 1.00 77.12 90 PHE A CA 1
ATOM 612 C C . PHE A 1 90 ? 20.995 -2.475 -8.809 1.00 77.12 90 PHE A C 1
ATOM 614 O O . PHE A 1 90 ? 21.800 -1.926 -8.060 1.00 77.12 90 PHE A O 1
ATOM 621 N N . GLY A 1 91 ? 21.187 -3.691 -9.321 1.00 80.06 91 GLY A N 1
ATOM 622 C CA . GLY A 1 91 ? 22.415 -4.463 -9.111 1.00 80.06 91 GLY A CA 1
ATOM 623 C C . GLY A 1 91 ? 23.479 -4.250 -10.190 1.00 80.06 91 GLY A C 1
ATOM 624 O O . GLY A 1 91 ? 24.608 -4.694 -10.013 1.00 80.06 91 GLY A O 1
ATOM 625 N N . ALA A 1 92 ? 23.131 -3.607 -11.307 1.00 83.31 92 ALA A N 1
ATOM 626 C CA . ALA A 1 92 ? 24.018 -3.378 -12.442 1.00 83.31 92 ALA A CA 1
ATOM 627 C C . ALA A 1 92 ? 23.630 -2.096 -13.193 1.00 83.31 92 ALA A C 1
ATOM 629 O O . ALA A 1 92 ? 22.529 -1.575 -13.027 1.00 83.31 92 ALA A O 1
ATOM 630 N N . THR A 1 93 ? 24.541 -1.596 -14.025 1.00 85.81 93 THR A N 1
ATOM 631 C CA . THR A 1 93 ? 24.246 -0.561 -15.021 1.00 85.81 93 THR A CA 1
ATOM 632 C C . THR A 1 93 ? 23.508 -1.170 -16.217 1.00 85.81 93 THR A C 1
ATOM 634 O O . THR A 1 93 ? 23.628 -2.366 -16.493 1.00 85.81 93 THR A O 1
ATOM 637 N N . GLY A 1 94 ? 22.729 -0.363 -16.937 1.00 86.81 94 GLY A N 1
ATOM 638 C CA . GLY A 1 94 ? 21.968 -0.832 -18.095 1.00 86.81 94 GLY A CA 1
ATOM 639 C C . GLY A 1 94 ? 20.710 -0.024 -18.392 1.00 86.81 94 GLY A C 1
ATOM 640 O O . GLY A 1 94 ? 20.372 0.927 -17.689 1.00 86.81 94 GLY A O 1
ATOM 641 N N . ALA A 1 95 ? 20.022 -0.411 -19.466 1.00 87.69 95 ALA A N 1
ATOM 642 C CA . ALA A 1 95 ? 18.707 0.120 -19.803 1.00 87.69 95 ALA A CA 1
ATOM 643 C C . ALA A 1 95 ? 17.632 -0.577 -18.960 1.00 87.69 95 ALA A C 1
ATOM 645 O O . ALA A 1 95 ? 17.568 -1.808 -18.923 1.00 87.69 95 ALA A O 1
ATOM 646 N N . TYR A 1 96 ? 16.782 0.213 -18.316 1.00 85.62 96 TYR A N 1
ATOM 647 C CA . TYR A 1 96 ? 15.678 -0.259 -17.492 1.00 85.62 96 TYR A CA 1
ATOM 648 C C . TYR A 1 96 ? 14.374 0.399 -17.933 1.00 85.62 96 TYR A C 1
ATOM 650 O O . TYR A 1 96 ? 14.343 1.575 -18.296 1.00 85.62 96 TYR A O 1
ATOM 658 N N . THR A 1 97 ? 13.284 -0.359 -17.846 1.00 87.12 97 THR A N 1
ATOM 659 C CA . THR A 1 97 ? 11.926 0.155 -18.023 1.00 87.12 97 THR A CA 1
ATOM 660 C C . THR A 1 97 ? 11.135 -0.122 -16.755 1.00 87.12 97 THR A C 1
ATOM 662 O O . THR A 1 97 ? 10.896 -1.277 -16.399 1.00 87.12 97 THR A O 1
ATOM 665 N N . LEU A 1 98 ? 10.722 0.941 -16.071 1.00 85.62 98 LEU A N 1
ATOM 666 C CA . LEU A 1 98 ? 9.789 0.883 -14.958 1.00 85.62 98 LEU A CA 1
ATOM 667 C C . LEU A 1 98 ? 8.374 1.069 -15.499 1.00 85.62 98 LEU A C 1
ATOM 669 O O . LEU A 1 98 ? 8.053 2.109 -16.066 1.00 85.62 98 LEU A O 1
ATOM 673 N N . GLN A 1 99 ? 7.522 0.068 -15.300 1.00 86.88 99 GLN A N 1
ATOM 674 C CA . GLN A 1 99 ? 6.091 0.209 -15.540 1.00 86.88 99 GLN A CA 1
ATOM 675 C C . GLN A 1 99 ? 5.429 0.739 -14.270 1.00 86.88 99 GLN A C 1
ATOM 677 O O . GLN A 1 99 ? 5.299 0.011 -13.285 1.00 86.88 99 GLN A O 1
ATOM 682 N N . LEU A 1 100 ? 5.038 2.012 -14.289 1.00 85.56 100 LEU A N 1
ATOM 683 C CA . LEU A 1 100 ? 4.340 2.669 -13.196 1.00 85.56 100 LEU A CA 1
ATOM 684 C C . LEU A 1 100 ? 2.845 2.696 -13.489 1.00 85.56 100 LEU A C 1
ATOM 686 O O . LEU A 1 100 ? 2.392 3.155 -14.533 1.00 85.56 100 LEU A O 1
ATOM 690 N N . ARG A 1 101 ? 2.060 2.224 -12.535 1.00 84.00 101 ARG A N 1
ATOM 691 C CA . ARG A 1 101 ? 0.608 2.317 -12.569 1.00 84.00 101 ARG A CA 1
ATOM 692 C C . ARG A 1 101 ? 0.149 2.702 -11.164 1.00 84.00 101 ARG A C 1
ATOM 694 O O . ARG A 1 101 ? 0.845 2.437 -10.191 1.00 84.00 101 ARG A O 1
ATOM 701 N N . SER A 1 102 ? -0.962 3.406 -11.063 1.00 81.19 102 SER A N 1
ATOM 702 C CA . SER A 1 102 ? -1.574 3.834 -9.806 1.00 81.19 102 SER A CA 1
ATOM 703 C C . SER A 1 102 ? -3.062 3.479 -9.892 1.00 81.19 102 SER A C 1
ATOM 705 O O . SER A 1 102 ? -3.422 2.327 -10.128 1.00 81.19 102 SER A O 1
ATOM 707 N N . ASP A 1 103 ? -3.928 4.471 -9.778 1.00 79.06 103 ASP A N 1
ATOM 708 C CA . ASP A 1 103 ? -5.360 4.453 -10.037 1.00 79.06 103 ASP A CA 1
ATOM 709 C C . ASP A 1 103 ? -5.711 4.496 -11.536 1.00 79.06 103 ASP A C 1
ATOM 711 O O . ASP A 1 103 ? -6.878 4.370 -11.908 1.00 79.06 103 ASP A O 1
ATOM 715 N N . ASN A 1 104 ? -4.716 4.605 -12.420 1.00 81.38 104 ASN A N 1
ATOM 716 C CA . ASN A 1 104 ? -4.906 4.483 -13.860 1.00 81.38 104 ASN A CA 1
ATOM 717 C C . ASN A 1 104 ? -5.082 3.015 -14.309 1.00 81.38 104 ASN A C 1
ATOM 719 O O . ASN A 1 104 ? -4.577 2.052 -13.720 1.00 81.38 104 ASN A O 1
ATOM 723 N N . SER A 1 105 ? -5.842 2.830 -15.392 1.00 80.75 105 SER A N 1
ATOM 724 C CA . SER A 1 105 ? -6.140 1.496 -15.933 1.00 80.75 105 SER A CA 1
ATOM 725 C C . SER A 1 105 ? -5.001 0.922 -16.785 1.00 80.75 105 SER A C 1
ATOM 727 O O . SER A 1 105 ? -4.957 -0.291 -16.998 1.00 80.75 105 SER A O 1
ATOM 729 N N . THR A 1 106 ? -4.096 1.770 -17.271 1.00 87.12 106 THR A N 1
ATOM 730 C CA . THR A 1 106 ? -2.961 1.428 -18.139 1.00 87.12 106 THR A CA 1
ATOM 731 C C . THR A 1 106 ? -1.649 1.716 -17.423 1.00 87.12 106 THR A C 1
ATOM 733 O O . THR A 1 106 ? -1.561 2.668 -16.653 1.00 87.12 106 THR A O 1
ATOM 736 N N . ALA A 1 107 ? -0.637 0.875 -17.647 1.00 86.81 107 ALA A N 1
ATOM 737 C CA . ALA A 1 107 ? 0.696 1.122 -17.114 1.00 86.81 107 ALA A CA 1
ATOM 738 C C . ALA A 1 107 ? 1.432 2.154 -17.973 1.00 86.81 107 ALA A C 1
ATOM 740 O O . ALA A 1 107 ? 1.421 2.061 -19.198 1.00 86.81 107 ALA A O 1
ATOM 741 N N . GLU A 1 108 ? 2.093 3.096 -17.312 1.00 90.12 108 GLU A N 1
ATOM 742 C CA . GLU A 1 108 ? 2.956 4.096 -17.926 1.00 90.12 108 GLU A CA 1
ATOM 743 C C . GLU A 1 108 ? 4.402 3.605 -17.883 1.00 90.12 108 GLU A C 1
ATOM 745 O O . GLU A 1 108 ? 4.903 3.185 -16.837 1.00 90.12 108 GLU A O 1
ATOM 750 N N . ALA A 1 109 ? 5.081 3.632 -19.027 1.00 89.31 109 ALA A N 1
ATOM 751 C CA . ALA A 1 109 ? 6.456 3.166 -19.138 1.00 89.31 109 ALA A CA 1
ATOM 752 C C . ALA A 1 109 ? 7.438 4.327 -18.946 1.00 89.31 109 ALA A C 1
ATOM 754 O O . ALA A 1 109 ? 7.465 5.272 -19.729 1.00 89.31 109 ALA A O 1
ATOM 755 N N . ILE A 1 110 ? 8.296 4.213 -17.936 1.00 86.75 110 ILE A N 1
ATOM 756 C CA . ILE A 1 110 ? 9.421 5.116 -17.695 1.00 86.75 110 ILE A CA 1
ATOM 757 C C . ILE A 1 110 ? 10.689 4.358 -18.077 1.00 86.75 110 ILE A C 1
ATOM 759 O O . ILE A 1 110 ? 11.046 3.379 -17.423 1.00 86.75 110 ILE A O 1
ATOM 763 N N . THR A 1 111 ? 11.357 4.784 -19.148 1.00 87.38 111 THR A N 1
ATOM 764 C CA . THR A 1 111 ? 12.604 4.160 -19.614 1.00 87.38 111 THR A CA 1
ATOM 765 C C . THR A 1 111 ? 13.782 5.058 -19.282 1.00 87.38 111 THR A C 1
ATOM 767 O O . THR A 1 111 ? 13.720 6.262 -19.506 1.00 87.38 111 THR A O 1
ATOM 770 N N . PHE A 1 112 ? 14.842 4.475 -18.732 1.00 83.56 112 PHE A N 1
ATOM 771 C CA . PHE A 1 112 ? 16.054 5.194 -18.355 1.00 83.56 1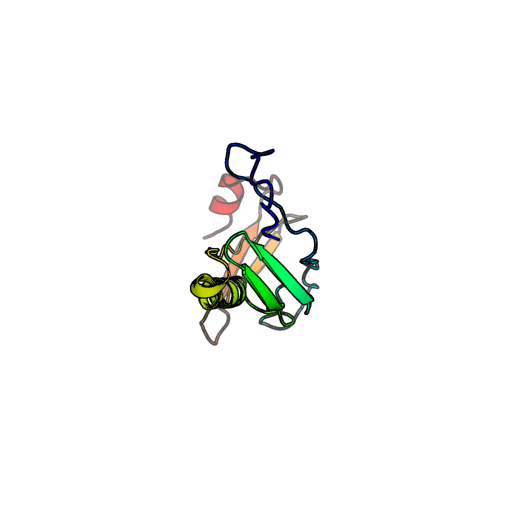12 PHE A CA 1
ATOM 772 C C . PHE A 1 112 ? 17.280 4.292 -18.488 1.00 83.56 112 PHE A C 1
ATOM 774 O O . PHE A 1 112 ? 17.189 3.062 -18.434 1.00 83.56 112 PHE A O 1
ATOM 781 N N . ASN A 1 113 ? 18.447 4.913 -18.639 1.00 84.94 113 ASN A N 1
ATOM 782 C CA . ASN A 1 113 ? 19.720 4.218 -18.787 1.00 84.94 113 ASN A CA 1
ATOM 783 C C . ASN A 1 113 ? 20.612 4.517 -17.587 1.00 84.94 113 ASN A C 1
ATOM 785 O O . ASN A 1 113 ? 21.190 5.595 -17.483 1.00 84.94 113 ASN A O 1
ATOM 789 N N . LEU A 1 114 ? 20.752 3.543 -16.691 1.00 83.88 114 LEU A N 1
ATOM 790 C CA . LEU A 1 114 ? 21.623 3.665 -15.532 1.00 83.88 114 LEU A CA 1
ATOM 791 C C . LEU A 1 114 ? 23.081 3.480 -15.963 1.00 83.88 114 LEU A C 1
ATOM 793 O O . LEU A 1 114 ? 23.483 2.380 -16.341 1.00 83.88 114 LEU A O 1
ATOM 797 N N . THR A 1 115 ? 23.864 4.553 -15.913 1.00 79.06 115 THR A N 1
ATOM 798 C CA . THR A 1 115 ? 25.277 4.580 -16.334 1.00 79.06 115 THR A CA 1
ATOM 799 C C . THR A 1 115 ? 26.260 4.387 -15.182 1.00 79.06 115 THR A C 1
ATOM 801 O O . THR A 1 115 ? 27.424 4.078 -15.426 1.00 79.06 115 THR A O 1
ATOM 804 N N . ASP A 1 116 ? 25.793 4.515 -13.939 1.00 72.81 116 ASP A N 1
ATOM 805 C CA . ASP A 1 116 ? 26.603 4.417 -12.728 1.00 72.81 116 ASP A CA 1
ATOM 806 C C . ASP A 1 116 ? 25.847 3.628 -11.641 1.00 72.81 116 ASP A C 1
ATOM 808 O O . ASP A 1 116 ? 24.674 3.885 -11.371 1.00 72.81 116 ASP A O 1
ATOM 812 N N . SER A 1 117 ? 26.508 2.642 -11.028 1.00 67.44 117 SER A N 1
ATOM 813 C CA . SER A 1 117 ? 25.929 1.742 -10.018 1.00 67.44 117 SER A CA 1
ATOM 814 C C . SER A 1 117 ? 26.084 2.237 -8.574 1.00 67.44 117 SER A C 1
ATOM 816 O O . SER A 1 117 ? 25.847 1.483 -7.634 1.00 67.44 117 SER A O 1
ATOM 818 N N . SER A 1 118 ? 26.525 3.478 -8.360 1.00 66.81 118 SER A N 1
ATOM 819 C CA . SER A 1 118 ? 26.701 4.071 -7.026 1.00 66.81 118 SER A CA 1
ATOM 820 C C . SER A 1 118 ? 25.380 4.358 -6.302 1.00 66.81 118 SER A C 1
ATOM 822 O O . SER A 1 118 ? 25.406 4.806 -5.157 1.00 66.81 118 SER A O 1
ATOM 824 N N . ASN A 1 119 ? 24.226 4.097 -6.937 1.00 64.38 119 ASN A N 1
ATOM 825 C CA . ASN A 1 119 ? 22.873 4.334 -6.416 1.00 64.38 119 ASN A CA 1
ATOM 826 C C . ASN A 1 119 ? 22.707 5.735 -5.793 1.00 64.38 119 ASN A C 1
ATOM 828 O O . ASN A 1 119 ? 21.990 5.915 -4.808 1.00 64.38 119 ASN A O 1
ATOM 832 N N . THR A 1 120 ? 23.381 6.739 -6.359 1.00 69.06 120 THR A N 1
ATOM 833 C CA . THR A 1 120 ? 23.287 8.122 -5.888 1.00 69.06 120 THR A CA 1
ATOM 834 C C . THR A 1 120 ? 22.098 8.841 -6.539 1.00 69.06 120 THR A C 1
ATOM 836 O O . THR A 1 120 ? 21.807 8.606 -7.715 1.00 69.06 120 THR A O 1
ATOM 839 N N . PRO A 1 121 ? 21.426 9.771 -5.829 1.00 65.38 121 PRO A N 1
ATOM 840 C CA . PRO A 1 121 ? 20.346 10.579 -6.406 1.00 65.38 121 PRO A CA 1
ATOM 841 C C . PRO A 1 121 ? 20.771 11.331 -7.675 1.00 65.38 121 PRO A C 1
ATOM 843 O O . PRO A 1 121 ? 20.004 11.426 -8.629 1.00 65.38 121 PRO A O 1
ATOM 846 N N . SER A 1 122 ? 22.017 11.815 -7.711 1.00 65.62 122 SER A N 1
ATOM 847 C CA . SER A 1 122 ? 22.597 12.513 -8.862 1.00 65.62 122 SER A CA 1
ATOM 848 C C . SER A 1 122 ? 22.788 11.597 -10.077 1.00 65.62 122 SER A C 1
ATOM 850 O O . SER A 1 122 ? 22.530 12.022 -11.199 1.00 65.62 122 SER A O 1
ATOM 852 N N . GLY A 1 123 ? 23.202 10.340 -9.866 1.00 67.62 123 GLY A N 1
ATOM 853 C CA . GLY A 1 123 ? 23.349 9.351 -10.939 1.00 67.62 123 GLY A CA 1
ATOM 854 C C . GLY A 1 123 ? 22.008 8.919 -11.535 1.00 67.62 123 GLY A C 1
ATOM 855 O O . GLY A 1 123 ? 21.900 8.749 -12.746 1.00 67.62 123 GLY A O 1
ATOM 856 N N . LEU A 1 124 ? 20.961 8.828 -10.707 1.00 70.06 124 LEU A N 1
ATOM 857 C CA . LEU A 1 124 ? 19.596 8.573 -11.175 1.00 70.06 124 LEU A CA 1
ATOM 858 C C . LEU A 1 124 ? 19.039 9.757 -11.975 1.00 70.06 124 LEU A C 1
ATOM 860 O O . LEU A 1 124 ? 18.463 9.544 -13.033 1.00 70.06 124 LEU A O 1
ATOM 864 N N . ALA A 1 125 ? 19.253 10.997 -11.522 1.00 69.56 125 ALA A N 1
ATOM 865 C CA . ALA A 1 125 ? 18.797 12.192 -12.237 1.00 69.56 125 ALA A CA 1
ATOM 866 C C . ALA A 1 125 ? 19.460 12.368 -13.615 1.00 69.56 125 ALA A C 1
ATOM 868 O O . ALA A 1 125 ? 18.843 12.917 -14.520 1.00 69.56 125 ALA A O 1
ATOM 869 N N . ALA A 1 126 ? 20.695 11.890 -13.789 1.00 68.50 126 ALA A N 1
ATOM 870 C CA . ALA A 1 126 ? 21.390 11.902 -15.076 1.00 68.50 126 ALA A CA 1
ATOM 871 C C . ALA A 1 126 ? 20.968 10.756 -16.022 1.00 68.50 126 ALA A C 1
ATOM 873 O O . ALA A 1 126 ? 21.278 10.806 -17.210 1.00 68.50 126 ALA A O 1
ATOM 874 N N . ALA A 1 127 ? 20.299 9.720 -15.505 1.00 64.94 127 ALA A N 1
ATOM 875 C CA . ALA A 1 127 ? 19.873 8.539 -16.262 1.00 64.94 127 ALA A CA 1
ATOM 876 C C . ALA A 1 127 ? 18.510 8.709 -16.962 1.00 64.94 127 ALA A C 1
ATOM 878 O O . ALA A 1 127 ? 18.193 7.947 -17.879 1.00 64.94 127 ALA A O 1
ATOM 879 N N . ILE A 1 128 ? 17.709 9.679 -16.512 1.00 65.00 128 ILE A N 1
ATOM 880 C CA . ILE A 1 128 ? 16.416 10.074 -17.088 1.00 65.00 128 ILE A CA 1
ATOM 881 C C . ILE A 1 128 ? 16.622 11.222 -18.086 1.00 65.00 128 ILE A C 1
ATOM 883 O O . ILE A 1 128 ? 17.256 12.222 -17.753 1.00 65.00 128 ILE A O 1
ATOM 887 N N . SER A 1 129 ? 16.082 11.073 -19.298 1.00 61.16 129 SER A N 1
ATOM 888 C CA . SER A 1 129 ? 16.154 12.043 -20.406 1.00 61.16 129 SER A CA 1
ATOM 889 C C . SER A 1 129 ? 14.774 12.465 -20.877 1.00 61.16 129 SER A C 1
ATOM 891 O O . SER A 1 129 ? 13.934 11.543 -20.999 1.00 61.16 129 SER A O 1
#

Sequence (129 aa):
MAATANARTSVYGNNQAINSATNAQTVASGATWGANGISSEAFTINAAAGSAAITVTANETAQSVATKVNQQTSVTGVTADARADAQLSFGATGAYTLQLRSDNSTAEAITFNLTDSSNTPSGLAAAIS

Foldseek 3Di:
DDPPPPPPPPDDDPPDPPPVVQQQDDQDVPDDPLQRSGDWDKDWQDAPQAIDIQTDHGSDAQVVSQVSVCVCCVRHVDHDDGDDDDDDADPDWAKDWDFDDDPDPGTDIFIWTQPDRPPDPVSVVVGHD

InterPro domains:
  IPR010810 Flagellin hook, IN motif [PF07196] (43-91)

Radius of gyration: 20.75 Å; chains: 1; bounding box: 42×24×61 Å